Protein AF-A0AA43I1N3-F1 (afdb_monomer_lite)

Structure (mmCIF, N/CA/C/O backbone):
data_AF-A0AA43I1N3-F1
#
_entry.id   AF-A0AA43I1N3-F1
#
loop_
_atom_site.group_PDB
_atom_site.id
_atom_site.type_symbol
_atom_site.label_atom_id
_atom_site.label_alt_id
_atom_site.label_comp_id
_atom_site.label_asym_id
_atom_site.label_entity_id
_atom_site.label_seq_id
_atom_site.pdbx_PDB_ins_code
_atom_site.Cartn_x
_atom_site.Cartn_y
_atom_site.Cartn_z
_atom_site.occupancy
_atom_site.B_iso_or_equiv
_atom_site.auth_seq_id
_atom_site.auth_comp_id
_atom_site.auth_asym_id
_atom_site.auth_atom_id
_atom_site.pdbx_PDB_model_num
ATOM 1 N N . MET A 1 1 ? -8.294 -2.917 32.217 1.00 47.66 1 MET A N 1
ATOM 2 C CA . MET A 1 1 ? -8.653 -4.260 31.699 1.00 47.66 1 MET A CA 1
ATOM 3 C C . MET A 1 1 ? -8.545 -4.221 30.179 1.00 47.66 1 MET A C 1
ATOM 5 O O . MET A 1 1 ? -9.054 -3.272 29.603 1.00 47.66 1 MET A O 1
ATOM 9 N N . ILE A 1 2 ? -7.866 -5.175 29.531 1.00 51.28 2 ILE A N 1
ATOM 10 C CA . ILE A 1 2 ? -7.766 -5.239 28.058 1.00 51.28 2 ILE A CA 1
ATOM 11 C C . ILE A 1 2 ? -8.761 -6.298 27.565 1.00 51.28 2 ILE A C 1
ATOM 13 O O . ILE A 1 2 ? -8.648 -7.464 27.936 1.00 51.28 2 ILE A O 1
ATOM 17 N N . MET A 1 3 ? -9.749 -5.887 26.768 1.00 63.41 3 MET A N 1
ATOM 18 C CA . MET A 1 3 ? -10.804 -6.762 26.242 1.00 63.41 3 MET A CA 1
ATOM 19 C C . MET A 1 3 ? -10.289 -7.665 25.117 1.00 63.41 3 MET A C 1
ATOM 21 O O . MET A 1 3 ? -9.447 -7.287 24.301 1.00 63.41 3 MET A O 1
ATOM 25 N N . THR A 1 4 ? -10.816 -8.886 25.052 1.00 68.44 4 THR A N 1
ATOM 26 C CA . THR A 1 4 ? -10.402 -9.873 24.049 1.00 68.44 4 THR A CA 1
ATOM 27 C C . THR A 1 4 ? -11.087 -9.633 22.698 1.00 68.44 4 THR A C 1
ATOM 29 O O . THR A 1 4 ? -12.222 -9.162 22.618 1.00 68.44 4 THR A O 1
ATOM 32 N N . LYS A 1 5 ? -10.441 -10.037 21.594 1.00 63.94 5 LYS A N 1
ATOM 33 C CA . LYS A 1 5 ? -10.995 -9.918 20.225 1.00 63.94 5 LYS A CA 1
ATOM 34 C C . LYS A 1 5 ? -12.370 -10.580 20.054 1.00 63.94 5 LYS A C 1
ATOM 36 O O . LYS A 1 5 ? -13.138 -10.177 19.184 1.00 63.94 5 LYS A O 1
ATOM 41 N N . LYS A 1 6 ? -12.671 -11.610 20.855 1.00 66.56 6 LYS A N 1
ATOM 42 C CA . LYS A 1 6 ? -13.965 -12.307 20.852 1.00 66.56 6 LYS A CA 1
ATOM 43 C C . LYS A 1 6 ? -15.070 -11.421 21.431 1.00 66.56 6 LYS A C 1
ATOM 45 O O . LYS A 1 6 ? -16.139 -11.360 20.837 1.00 66.56 6 LYS A O 1
ATOM 50 N N . GLN A 1 7 ? -14.779 -10.696 22.511 1.00 64.12 7 GLN A N 1
ATOM 51 C CA . GLN A 1 7 ? -15.699 -9.725 23.106 1.00 64.12 7 GLN A CA 1
ATOM 52 C C . GLN A 1 7 ? -15.930 -8.543 22.159 1.00 64.12 7 GLN A C 1
ATOM 54 O O . GLN A 1 7 ? -17.066 -8.166 21.937 1.00 64.12 7 GLN A O 1
ATOM 59 N N . MET A 1 8 ? -14.905 -8.039 21.467 1.00 64.56 8 MET A N 1
ATOM 60 C CA . MET A 1 8 ? -15.114 -6.969 20.473 1.00 6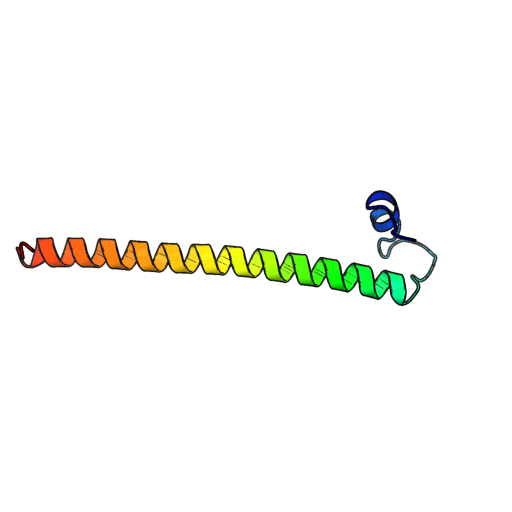4.56 8 MET A CA 1
ATOM 61 C C . MET A 1 8 ? -16.071 -7.358 19.330 1.00 64.56 8 MET A C 1
ATOM 63 O O . MET A 1 8 ? -16.793 -6.513 18.812 1.00 64.56 8 MET A O 1
ATOM 67 N N . LYS A 1 9 ? -16.117 -8.639 18.935 1.00 60.94 9 LYS A N 1
ATOM 68 C CA . LYS A 1 9 ? -17.004 -9.118 17.860 1.00 60.94 9 LYS A CA 1
ATOM 69 C C . LYS A 1 9 ? -18.471 -9.262 18.274 1.00 60.94 9 LYS A C 1
ATOM 71 O O . LYS A 1 9 ? -19.316 -9.264 17.380 1.00 60.94 9 LYS A O 1
ATOM 76 N N . SER A 1 10 ? -18.780 -9.404 19.566 1.00 59.62 10 SER A N 1
ATOM 77 C CA . SER A 1 10 ? -20.170 -9.461 20.043 1.00 59.62 10 SER 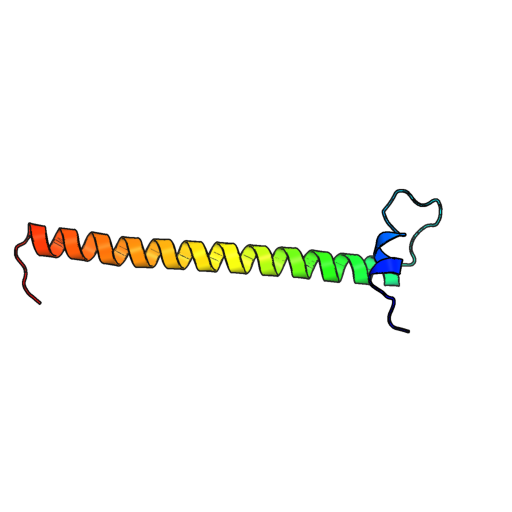A CA 1
ATOM 78 C C . SER A 1 10 ? -20.851 -8.091 20.055 1.00 59.62 10 SER A C 1
ATOM 80 O O . SER A 1 10 ? -22.070 -8.035 19.965 1.00 59.62 10 SER A O 1
ATOM 82 N N . TYR A 1 11 ? -20.082 -6.997 20.065 1.00 58.47 11 TYR A N 1
ATOM 83 C CA . TYR A 1 11 ? -20.583 -5.615 20.073 1.00 58.47 11 TYR A CA 1
ATOM 84 C C . TYR A 1 11 ? -20.643 -4.996 18.668 1.00 58.47 11 TYR A C 1
ATOM 86 O O . TYR A 1 11 ? -20.246 -3.852 18.449 1.00 58.47 11 TYR A O 1
ATOM 94 N N . ARG A 1 12 ? -21.103 -5.759 17.669 1.00 61.25 12 ARG A N 1
ATOM 95 C CA . ARG A 1 12 ? -21.517 -5.157 16.388 1.00 61.25 12 ARG A CA 1
ATOM 96 C C . ARG A 1 12 ? -22.795 -4.348 16.647 1.00 61.25 12 ARG A C 1
ATOM 98 O O . ARG A 1 12 ? -23.549 -4.710 17.544 1.00 61.25 12 ARG A O 1
ATOM 105 N N . LEU A 1 13 ? -23.040 -3.301 15.850 1.00 55.34 13 LEU A N 1
ATOM 106 C CA . LEU A 1 13 ? -24.188 -2.357 15.879 1.00 55.34 13 LEU A CA 1
ATOM 107 C C . LEU A 1 13 ? -25.593 -3.007 15.715 1.00 55.34 13 LEU A C 1
ATOM 109 O O . LEU A 1 13 ? -26.526 -2.396 15.212 1.00 55.34 13 LEU A O 1
ATOM 113 N N . THR A 1 14 ? -25.730 -4.276 16.086 1.00 58.31 14 THR A N 1
ATOM 114 C CA . THR A 1 14 ? -26.930 -5.113 16.094 1.00 58.31 14 THR A CA 1
ATOM 115 C C . THR A 1 14 ? -27.308 -5.565 17.515 1.00 58.31 14 THR A C 1
ATOM 117 O O . THR A 1 14 ? -28.235 -6.353 17.665 1.00 58.31 14 THR A O 1
ATOM 120 N N . GLY A 1 15 ? -26.566 -5.144 18.550 1.00 55.44 15 GLY A N 1
ATOM 121 C CA . GLY A 1 15 ? -26.846 -5.438 19.961 1.00 55.44 15 GLY A CA 1
ATOM 122 C C . GLY A 1 15 ? -27.638 -4.315 20.637 1.00 55.44 15 GLY A C 1
ATOM 123 O O . GLY A 1 15 ? -27.365 -3.147 20.398 1.00 55.44 15 GLY A O 1
ATOM 124 N N . MET A 1 16 ? -28.608 -4.680 21.479 1.00 59.41 16 MET A N 1
ATOM 125 C CA . MET A 1 16 ? -29.576 -3.789 22.150 1.00 59.41 16 MET A CA 1
ATOM 126 C C . MET A 1 16 ? -28.981 -2.911 23.279 1.00 59.41 16 MET A C 1
ATOM 128 O O . MET A 1 16 ? -29.733 -2.229 23.967 1.00 59.41 16 MET A O 1
ATOM 132 N N . GLU A 1 17 ? -27.660 -2.927 23.485 1.00 62.47 17 GLU A N 1
ATOM 133 C CA . GLU A 1 17 ? -26.943 -2.110 24.477 1.00 62.47 17 GLU A CA 1
ATOM 134 C C . GLU A 1 17 ? -26.003 -1.133 23.765 1.00 62.47 17 GLU A C 1
ATOM 136 O O . GLU A 1 17 ? -25.189 -1.534 22.928 1.00 62.47 17 GLU A O 1
ATOM 141 N N . GLU A 1 18 ? -26.119 0.152 24.103 1.00 60.31 18 GLU A N 1
ATOM 142 C CA . GLU A 1 18 ? -25.293 1.209 23.527 1.00 60.31 18 GLU A CA 1
ATOM 143 C C . GLU A 1 18 ? -23.844 1.084 24.043 1.00 60.31 18 GLU A C 1
ATOM 145 O O . GLU A 1 18 ? -23.621 0.989 25.255 1.00 60.31 18 GLU A O 1
ATOM 150 N N . PRO A 1 19 ? -22.838 1.018 23.151 1.00 66.88 19 PRO A N 1
ATOM 151 C CA . PRO A 1 19 ? -21.449 0.884 23.564 1.00 66.88 19 PRO A CA 1
ATOM 152 C C . PRO A 1 19 ? -20.995 2.141 24.309 1.00 66.88 19 PRO A C 1
ATOM 154 O O . PRO A 1 19 ? -21.217 3.254 23.844 1.00 66.88 19 PRO A O 1
ATOM 157 N N . THR A 1 20 ? -20.297 1.965 25.432 1.00 76.62 20 THR A N 1
ATOM 158 C CA . THR A 1 20 ? -19.634 3.082 26.119 1.00 76.62 20 THR A CA 1
ATOM 159 C C . THR A 1 20 ? -18.621 3.773 25.196 1.00 76.62 20 THR A C 1
ATOM 161 O O . THR A 1 20 ? -18.014 3.135 24.328 1.00 76.62 20 THR A O 1
ATOM 164 N N . ASP A 1 21 ? -18.388 5.068 25.414 1.00 79.69 21 ASP A N 1
ATOM 165 C CA . ASP A 1 21 ? -17.472 5.889 24.604 1.00 79.69 21 ASP A CA 1
ATOM 166 C C . ASP A 1 21 ? -16.065 5.280 24.474 1.00 79.69 21 ASP A C 1
ATOM 168 O O . ASP A 1 21 ? -15.427 5.364 23.423 1.00 79.69 21 ASP A O 1
ATOM 172 N N . GLU A 1 22 ? -15.591 4.590 25.512 1.00 78.75 22 GLU A N 1
ATOM 173 C CA . GLU A 1 22 ? -14.309 3.878 25.514 1.00 78.75 22 GLU A CA 1
ATOM 174 C C . GLU A 1 22 ? -14.275 2.725 24.496 1.00 78.75 22 GLU A C 1
ATOM 176 O O . GLU A 1 22 ? -13.272 2.524 23.805 1.00 78.75 22 GLU A O 1
ATOM 181 N N . HIS A 1 23 ? -15.376 1.981 24.356 1.00 73.75 23 HIS A N 1
ATOM 182 C CA . HIS A 1 23 ? -15.495 0.902 23.375 1.00 73.75 23 HIS A CA 1
ATOM 183 C C . HIS A 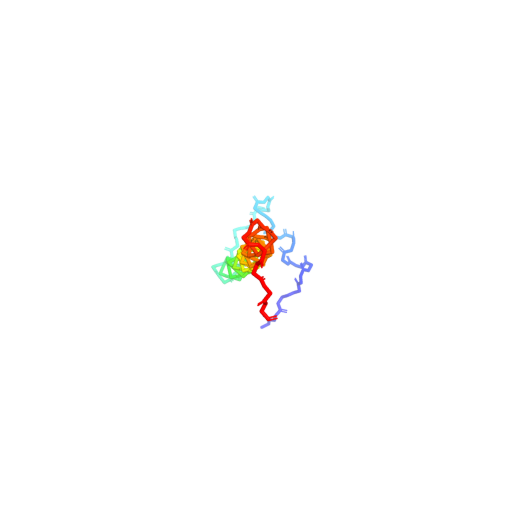1 23 ? -15.570 1.447 21.948 1.00 73.75 23 HIS A C 1
ATOM 185 O O . HIS A 1 23 ? -14.942 0.893 21.038 1.00 73.75 23 HIS A O 1
ATOM 191 N N . LEU A 1 24 ? -16.288 2.556 21.751 1.00 80.12 24 LEU A N 1
ATOM 192 C CA . LEU A 1 24 ? -16.346 3.231 20.459 1.00 80.12 24 LEU A CA 1
ATOM 193 C C . LEU A 1 24 ? -14.963 3.762 20.056 1.00 80.12 24 LEU A C 1
ATOM 195 O O . LEU A 1 24 ? -14.528 3.552 18.922 1.00 80.12 24 LEU A O 1
ATOM 199 N N . ALA A 1 25 ? -14.226 4.364 20.993 1.00 85.50 25 ALA A N 1
ATOM 200 C CA . ALA A 1 25 ? -12.869 4.853 20.765 1.00 85.50 25 ALA A CA 1
ATOM 201 C C . ALA A 1 25 ? -11.894 3.726 20.376 1.00 85.50 25 ALA A C 1
ATOM 203 O O . ALA A 1 25 ? -11.085 3.893 19.456 1.00 85.50 25 ALA A O 1
ATOM 204 N N . GLN A 1 26 ? -11.991 2.554 21.015 1.00 83.19 26 GLN A N 1
ATOM 205 C CA . GLN A 1 26 ? -11.174 1.386 20.664 1.00 83.19 26 GLN A CA 1
ATOM 206 C C . GLN A 1 26 ? -11.498 0.860 19.261 1.00 83.19 26 GLN A C 1
ATOM 208 O O . GLN A 1 26 ? -10.585 0.607 18.471 1.00 83.19 26 GLN A O 1
ATOM 213 N N . LEU A 1 27 ? -12.785 0.756 18.914 1.00 84.19 27 LEU A N 1
ATOM 214 C CA . LEU A 1 27 ? -13.218 0.341 17.580 1.00 84.19 27 LEU A CA 1
ATOM 215 C C . LEU A 1 27 ? -12.706 1.309 16.503 1.00 84.19 27 LEU A C 1
ATOM 217 O O . LEU A 1 27 ? -12.123 0.873 15.509 1.00 84.19 27 LEU A O 1
ATOM 221 N N . MET A 1 28 ? -12.889 2.616 16.708 1.00 87.88 28 MET A N 1
ATOM 222 C CA . MET A 1 28 ? -12.432 3.647 15.772 1.00 87.88 28 MET A CA 1
ATOM 223 C C . MET A 1 28 ? -10.915 3.616 15.590 1.00 87.88 28 MET A C 1
ATOM 225 O O . MET A 1 28 ? -10.427 3.726 14.465 1.00 87.88 28 MET A O 1
ATOM 229 N N . THR A 1 29 ? -10.165 3.388 16.670 1.00 89.50 29 THR A N 1
ATOM 230 C CA . THR A 1 29 ? -8.704 3.245 16.616 1.00 89.50 29 THR A CA 1
ATOM 231 C C . THR A 1 29 ? -8.284 2.062 15.742 1.00 89.50 29 THR A C 1
ATOM 233 O O . THR A 1 29 ? -7.420 2.204 14.871 1.00 89.50 29 THR A O 1
ATOM 236 N N . GLU A 1 30 ? -8.914 0.899 15.915 1.00 86.25 30 GLU A N 1
ATOM 237 C CA . GLU A 1 30 ? -8.611 -0.287 15.108 1.00 86.25 30 GLU A CA 1
ATOM 238 C C . GLU A 1 30 ? -9.010 -0.099 13.637 1.00 86.25 30 GLU A C 1
ATOM 240 O O . GLU A 1 30 ? -8.242 -0.448 12.737 1.00 86.25 30 GLU A O 1
ATOM 245 N N . VAL A 1 31 ? -10.161 0.523 13.364 1.00 88.25 31 VAL A N 1
ATOM 246 C CA . VAL A 1 31 ? -10.597 0.852 11.996 1.00 88.25 31 VAL A CA 1
ATOM 247 C C . VAL A 1 31 ? -9.612 1.808 11.320 1.00 88.25 31 VAL A C 1
ATOM 249 O O . VAL A 1 31 ? -9.186 1.551 10.190 1.00 88.25 31 VAL A O 1
ATOM 252 N N . ALA A 1 32 ? -9.184 2.866 12.013 1.00 90.44 32 ALA A N 1
ATOM 253 C CA . ALA A 1 32 ? -8.195 3.812 11.501 1.00 90.44 32 ALA A CA 1
ATOM 254 C C . ALA A 1 32 ? -6.858 3.121 11.193 1.00 90.44 32 ALA A C 1
ATOM 256 O O . ALA A 1 32 ? -6.244 3.367 10.151 1.00 90.44 32 ALA A O 1
ATOM 257 N N . LYS A 1 33 ? -6.426 2.196 12.057 1.00 92.00 33 LYS A N 1
ATOM 258 C CA . LYS A 1 33 ? -5.211 1.401 11.851 1.00 92.00 33 LYS A CA 1
ATOM 259 C C . LYS A 1 33 ? -5.318 0.492 10.626 1.00 92.00 33 LYS A C 1
ATOM 261 O O . LYS A 1 33 ? -4.385 0.436 9.826 1.00 92.00 33 LYS A O 1
ATOM 266 N N . VAL A 1 34 ? -6.454 -0.180 10.437 1.00 90.38 34 VAL A N 1
ATOM 267 C CA . VAL A 1 34 ? -6.709 -1.015 9.251 1.00 90.38 34 VAL A CA 1
ATOM 268 C C . VAL A 1 34 ? -6.698 -0.171 7.976 1.00 90.38 34 VAL A C 1
ATOM 270 O O . VAL A 1 34 ? -6.034 -0.545 7.006 1.00 90.38 34 VAL A O 1
ATOM 273 N N . ALA A 1 35 ? -7.374 0.981 7.978 1.00 89.88 35 ALA A N 1
ATOM 274 C CA . ALA A 1 35 ? -7.397 1.895 6.839 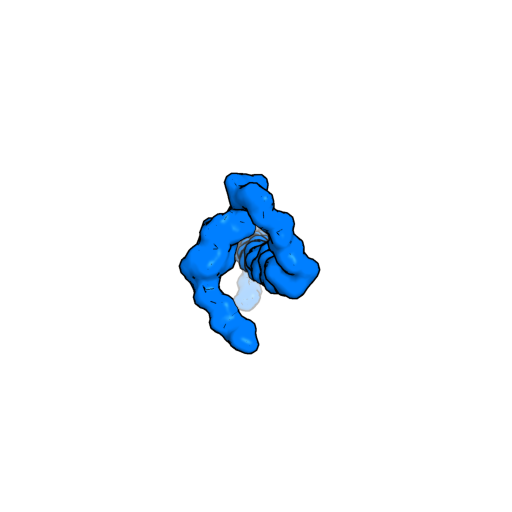1.00 89.88 35 ALA A CA 1
ATOM 275 C C . ALA A 1 35 ? -5.988 2.400 6.490 1.00 89.88 35 ALA A C 1
ATOM 277 O O . ALA A 1 35 ? -5.580 2.337 5.328 1.00 89.88 35 ALA A O 1
ATOM 278 N N . LYS A 1 36 ? -5.208 2.815 7.498 1.00 92.38 36 LYS A N 1
ATOM 279 C CA . LYS A 1 36 ? -3.817 3.255 7.326 1.00 92.38 36 LYS A CA 1
ATOM 280 C C . LYS A 1 36 ? -2.945 2.160 6.715 1.00 92.38 36 LYS A C 1
ATOM 282 O O . LYS A 1 36 ? -2.256 2.421 5.732 1.00 92.38 36 LYS A O 1
ATOM 287 N N . ASN A 1 37 ? -3.010 0.940 7.246 1.00 92.50 37 ASN A N 1
ATOM 288 C CA . ASN A 1 37 ? -2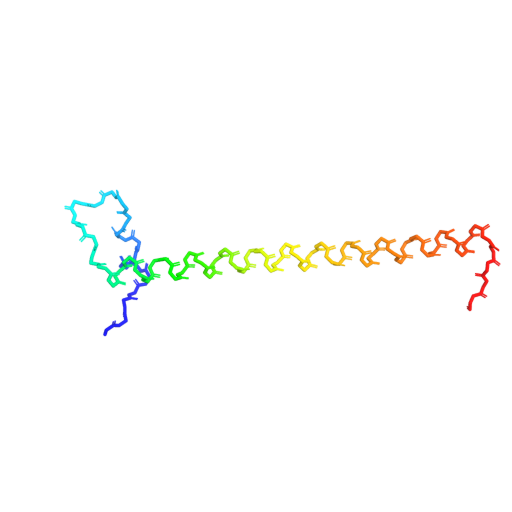.219 -0.185 6.743 1.00 92.50 37 ASN A CA 1
ATOM 289 C C . ASN A 1 37 ? -2.586 -0.533 5.295 1.00 92.50 37 ASN A C 1
ATOM 291 O O . ASN A 1 37 ? -1.703 -0.733 4.463 1.00 92.50 37 ASN A O 1
ATOM 295 N N . LYS A 1 38 ? -3.886 -0.566 4.971 1.00 90.75 38 LYS A N 1
ATOM 296 C CA . LYS A 1 38 ? -4.348 -0.812 3.599 1.00 90.75 38 LYS A CA 1
ATOM 297 C C . LYS A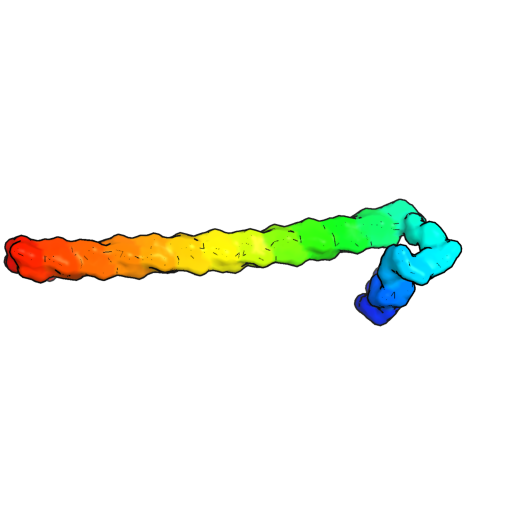 1 38 ? -3.826 0.261 2.647 1.00 90.75 38 LYS A C 1
ATOM 299 O O . LYS A 1 38 ? -3.339 -0.073 1.571 1.00 90.75 38 LYS A O 1
ATOM 304 N N . ASN A 1 39 ? -3.878 1.525 3.061 1.00 88.94 39 ASN A N 1
ATOM 305 C CA . ASN A 1 39 ? -3.391 2.628 2.247 1.00 88.94 39 ASN A CA 1
ATOM 306 C C . ASN A 1 39 ? -1.874 2.528 2.012 1.00 88.94 39 ASN A C 1
ATOM 308 O O . ASN A 1 39 ? -1.413 2.588 0.876 1.00 88.94 39 ASN A O 1
ATOM 312 N N . GLN A 1 40 ? -1.092 2.259 3.062 1.00 92.62 40 GLN A N 1
ATOM 313 C CA . GLN A 1 40 ? 0.358 2.061 2.952 1.00 92.62 40 GLN A CA 1
ATOM 314 C C . GLN A 1 40 ? 0.734 0.927 1.989 1.00 92.62 40 GLN A C 1
ATOM 316 O O . GLN A 1 40 ? 1.670 1.077 1.206 1.00 92.62 40 GLN A O 1
ATOM 321 N N . LEU A 1 41 ? 0.003 -0.192 2.011 1.00 92.00 41 LEU A N 1
ATOM 322 C CA . LEU A 1 41 ? 0.237 -1.307 1.090 1.00 92.00 41 LEU A CA 1
ATOM 323 C C . LEU A 1 41 ? -0.046 -0.926 -0.368 1.00 92.00 41 LEU A C 1
ATOM 325 O O . LEU A 1 41 ? 0.752 -1.254 -1.245 1.00 92.00 41 LEU A O 1
ATOM 329 N N . VAL A 1 42 ? -1.148 -0.215 -0.623 1.00 92.38 42 VAL A N 1
ATOM 330 C CA . VAL A 1 42 ? -1.492 0.266 -1.971 1.00 92.38 42 VAL A CA 1
ATOM 331 C C . VAL A 1 42 ? -0.435 1.245 -2.476 1.00 92.38 42 VAL A C 1
ATOM 333 O O . VAL A 1 42 ? 0.056 1.082 -3.589 1.00 92.38 42 VAL A O 1
ATOM 336 N N . HIS A 1 43 ? -0.020 2.203 -1.645 1.00 92.25 43 HIS A N 1
ATOM 337 C CA . HIS A 1 43 ? 1.034 3.151 -2.002 1.00 92.25 43 HIS A CA 1
ATOM 338 C C . HIS A 1 43 ? 2.371 2.462 -2.283 1.00 92.25 43 HIS A C 1
ATOM 340 O O . HIS A 1 43 ? 3.043 2.813 -3.250 1.00 92.25 43 HIS A O 1
ATOM 346 N N . LYS A 1 44 ? 2.747 1.458 -1.481 1.00 94.94 44 LYS A N 1
ATOM 347 C CA . LYS A 1 44 ? 3.970 0.683 -1.716 1.00 94.94 44 LYS A CA 1
ATOM 348 C C . LYS A 1 44 ? 3.927 -0.034 -3.065 1.00 94.94 44 LYS A C 1
ATOM 350 O O . LYS A 1 44 ? 4.912 0.004 -3.793 1.00 94.94 44 LYS A O 1
ATOM 355 N N . LYS A 1 45 ? 2.793 -0.661 -3.397 1.00 94.94 45 LYS A N 1
ATOM 356 C CA . LYS A 1 45 ? 2.612 -1.336 -4.686 1.00 94.94 45 LYS A CA 1
ATOM 357 C C . LYS A 1 45 ? 2.690 -0.347 -5.849 1.00 94.94 45 LYS A C 1
ATOM 359 O O . LYS A 1 45 ? 3.476 -0.562 -6.757 1.00 94.94 45 LYS A O 1
ATOM 364 N N . LEU A 1 46 ? 1.965 0.769 -5.767 1.00 94.69 46 LEU A N 1
ATOM 365 C CA . LEU A 1 46 ? 2.001 1.818 -6.789 1.00 94.69 46 LEU A CA 1
ATOM 366 C C . LEU A 1 46 ? 3.427 2.330 -7.035 1.00 94.69 46 LEU A C 1
ATOM 368 O O . LEU A 1 46 ? 3.834 2.509 -8.177 1.00 94.69 46 LEU A O 1
ATOM 372 N N . PHE A 1 47 ? 4.194 2.562 -5.970 1.00 96.44 47 PHE A N 1
ATOM 373 C CA . PHE A 1 47 ? 5.566 3.041 -6.103 1.00 96.44 47 PHE A CA 1
ATOM 374 C C . PHE A 1 47 ? 6.491 2.001 -6.746 1.00 96.44 47 PHE A C 1
ATOM 376 O O . PHE A 1 47 ? 7.374 2.374 -7.516 1.00 96.44 47 PHE A O 1
ATOM 383 N N . GLN A 1 48 ? 6.275 0.712 -6.467 1.00 96.69 48 GLN A N 1
ATOM 384 C CA . GLN A 1 48 ? 6.986 -0.370 -7.149 1.00 96.69 48 GLN A CA 1
ATOM 385 C C . GLN A 1 48 ? 6.634 -0.410 -8.639 1.00 96.69 48 GLN A C 1
ATOM 387 O O . GLN A 1 48 ? 7.538 -0.410 -9.466 1.00 96.69 48 GLN A O 1
ATOM 392 N N . ASP A 1 49 ? 5.345 -0.340 -8.980 1.00 96.19 49 ASP A N 1
ATOM 393 C CA . ASP A 1 49 ? 4.880 -0.359 -10.371 1.00 96.19 49 ASP A CA 1
ATOM 394 C C . ASP A 1 49 ? 5.477 0.816 -11.176 1.00 96.19 49 ASP A C 1
ATOM 396 O O . ASP A 1 49 ? 5.882 0.653 -12.327 1.00 96.19 49 ASP A O 1
ATOM 400 N N . ILE A 1 50 ? 5.597 2.000 -10.558 1.00 96.44 50 ILE A N 1
ATOM 401 C CA . ILE A 1 50 ? 6.259 3.167 -11.164 1.00 96.44 50 ILE A CA 1
ATOM 402 C C . ILE A 1 50 ? 7.749 2.897 -11.404 1.00 96.44 50 ILE A C 1
ATOM 404 O O . ILE A 1 50 ? 8.255 3.206 -12.482 1.00 96.44 50 ILE A O 1
ATOM 408 N N . GLN A 1 51 ? 8.466 2.344 -10.421 1.00 96.62 51 GLN A N 1
ATOM 409 C CA . GLN A 1 51 ? 9.887 2.023 -10.584 1.00 96.62 51 GLN A CA 1
ATOM 410 C C . GLN A 1 51 ? 10.108 1.004 -11.700 1.00 96.62 51 GLN A C 1
ATOM 412 O O . GLN A 1 51 ? 10.979 1.205 -12.548 1.00 96.62 51 GLN A O 1
ATOM 417 N N . ASP A 1 52 ? 9.291 -0.044 -11.734 1.00 96.12 52 ASP A N 1
ATOM 418 C CA . ASP A 1 52 ? 9.371 -1.084 -12.751 1.00 96.12 52 ASP A CA 1
ATOM 419 C C . ASP A 1 52 ? 9.118 -0.484 -14.140 1.00 96.12 52 ASP A C 1
ATOM 421 O O . ASP A 1 52 ? 9.896 -0.720 -15.066 1.00 96.12 52 ASP A O 1
ATOM 425 N N . ALA A 1 53 ? 8.109 0.383 -14.278 1.00 96.00 53 ALA A N 1
ATOM 426 C CA . ALA A 1 53 ? 7.843 1.096 -15.523 1.00 96.00 53 ALA A CA 1
ATOM 427 C C . ALA A 1 53 ? 9.037 1.959 -15.965 1.00 96.00 53 ALA A C 1
ATOM 429 O O . ALA A 1 53 ? 9.418 1.924 -17.134 1.00 96.00 53 ALA A O 1
ATOM 430 N N . VAL A 1 54 ? 9.675 2.696 -15.049 1.00 95.62 54 VAL A N 1
ATOM 431 C CA . VAL A 1 54 ? 10.867 3.507 -15.361 1.00 95.62 54 VAL A CA 1
ATOM 432 C C . VAL A 1 54 ? 12.013 2.636 -15.876 1.00 95.62 54 VAL A C 1
ATOM 434 O O . VAL A 1 54 ? 12.656 2.999 -16.862 1.00 95.62 54 VAL A O 1
ATOM 437 N N . VAL A 1 55 ? 12.259 1.479 -15.252 1.00 94.56 55 VAL A N 1
ATOM 438 C CA . VAL A 1 55 ? 13.294 0.538 -15.706 1.00 94.56 55 VAL A CA 1
ATOM 439 C C . VAL A 1 55 ? 12.975 0.023 -17.107 1.00 94.56 55 VAL A C 1
ATOM 441 O O . VAL A 1 55 ? 13.847 0.068 -17.972 1.00 94.56 55 VAL A O 1
ATOM 444 N N . GLN A 1 56 ? 11.733 -0.400 -17.358 1.00 93.38 56 GLN A N 1
ATOM 445 C CA . GLN A 1 56 ? 11.304 -0.884 -18.674 1.00 93.38 56 GLN A CA 1
ATOM 446 C C . GLN A 1 56 ? 11.461 0.195 -19.751 1.00 93.38 56 GLN A C 1
ATOM 448 O O . GLN A 1 56 ? 12.074 -0.041 -20.790 1.00 93.38 56 GLN A O 1
ATOM 453 N N . HIS A 1 57 ? 10.987 1.413 -19.481 1.00 93.06 57 HIS A N 1
ATOM 454 C CA . HIS A 1 57 ? 11.129 2.538 -20.404 1.00 93.06 57 HIS A CA 1
ATOM 455 C C . HIS A 1 57 ? 12.593 2.880 -20.684 1.00 93.06 57 HIS A C 1
ATOM 457 O O . HIS A 1 57 ? 12.939 3.180 -21.827 1.00 93.06 57 HIS A O 1
ATOM 463 N N . LYS A 1 58 ? 13.461 2.805 -19.668 1.00 91.56 58 LYS A N 1
ATOM 464 C CA . LYS A 1 58 ? 14.900 3.001 -19.848 1.00 91.56 58 LYS A CA 1
ATOM 465 C C . LYS A 1 58 ? 15.486 1.944 -20.784 1.00 91.56 58 LYS A C 1
ATOM 467 O O . LYS A 1 58 ? 16.214 2.323 -21.692 1.00 91.56 58 LYS A O 1
ATOM 472 N N . GLN A 1 59 ? 15.161 0.662 -20.605 1.00 89.56 59 GLN A N 1
ATOM 473 C CA . GLN A 1 59 ? 15.670 -0.406 -21.478 1.00 89.56 59 GLN A CA 1
ATOM 474 C C . GLN A 1 59 ? 15.225 -0.211 -22.929 1.00 89.56 59 GLN A C 1
ATOM 476 O O . GLN A 1 59 ? 16.067 -0.163 -23.820 1.00 89.56 59 GLN A O 1
ATOM 481 N N . VAL A 1 60 ? 13.931 0.044 -23.152 1.00 91.19 60 VAL A N 1
ATOM 482 C CA . VAL A 1 60 ? 13.391 0.335 -24.492 1.00 91.19 60 VAL A CA 1
ATOM 483 C C . VAL A 1 60 ? 14.101 1.528 -25.136 1.00 91.19 60 VAL A C 1
ATOM 485 O O . VAL A 1 60 ? 14.368 1.533 -26.337 1.00 91.19 60 VAL A O 1
ATOM 488 N N . TRP A 1 61 ? 14.416 2.562 -24.353 1.00 91.12 61 TRP A N 1
ATOM 489 C CA . TRP A 1 61 ? 15.144 3.722 -24.854 1.00 91.12 61 TRP A CA 1
ATOM 490 C C . TRP A 1 61 ? 16.591 3.371 -25.233 1.00 91.12 61 TRP A C 1
ATOM 492 O O . TRP A 1 61 ? 17.038 3.741 -26.316 1.00 91.12 61 TRP A O 1
ATOM 502 N N . LEU A 1 62 ? 17.306 2.614 -24.399 1.00 90.56 62 LEU A N 1
ATOM 503 C CA . LEU A 1 62 ? 18.674 2.173 -24.697 1.00 90.56 62 LEU A CA 1
ATOM 504 C C . LEU A 1 62 ? 18.739 1.305 -25.955 1.00 90.56 62 LEU A C 1
ATOM 506 O O . LEU A 1 62 ? 19.592 1.546 -26.808 1.00 90.56 62 LEU A O 1
ATOM 510 N N . GLU A 1 63 ? 17.801 0.368 -26.106 1.00 90.31 63 GLU A N 1
ATOM 511 C CA . GLU A 1 63 ? 17.661 -0.463 -27.305 1.00 90.31 63 GLU A CA 1
ATOM 512 C C . GLU A 1 63 ? 17.386 0.393 -28.547 1.00 90.31 63 GLU A C 1
ATOM 514 O O . GLU A 1 63 ? 18.063 0.257 -29.564 1.00 90.31 63 GLU A O 1
ATOM 519 N N . LYS A 1 64 ? 16.433 1.331 -28.459 1.00 90.62 64 LYS A N 1
ATOM 520 C CA . LYS A 1 64 ? 16.038 2.184 -29.589 1.00 90.62 64 LYS A CA 1
ATOM 521 C C . LYS A 1 64 ? 17.178 3.059 -30.107 1.00 90.62 64 LYS A C 1
ATOM 523 O O . LYS A 1 64 ? 17.257 3.300 -31.310 1.00 90.62 64 LYS A O 1
ATOM 528 N N . TYR A 1 65 ? 18.019 3.569 -29.213 1.00 90.56 65 TYR A N 1
ATOM 529 C CA . TYR A 1 65 ? 19.120 4.464 -29.572 1.00 90.56 65 TYR A CA 1
ATOM 530 C C . TYR A 1 65 ? 20.478 3.752 -29.641 1.00 90.56 65 TYR A C 1
ATOM 532 O O . TYR A 1 65 ? 21.490 4.410 -29.874 1.00 90.56 65 TYR A O 1
ATOM 540 N N . ASN A 1 66 ? 20.502 2.424 -29.477 1.00 84.25 66 ASN A N 1
ATOM 541 C CA . ASN A 1 66 ? 21.704 1.590 -29.468 1.00 84.25 66 ASN A CA 1
ATOM 542 C C . ASN A 1 66 ? 22.796 2.132 -28.520 1.00 84.25 66 ASN A C 1
ATOM 544 O O . ASN A 1 66 ? 23.988 2.121 -28.836 1.00 84.25 66 ASN A O 1
ATOM 548 N N . ILE A 1 67 ? 22.365 2.661 -27.369 1.00 76.12 67 ILE A N 1
ATOM 549 C CA . ILE A 1 67 ? 23.234 3.264 -26.356 1.00 76.12 67 ILE A CA 1
ATOM 550 C C . ILE A 1 67 ? 23.663 2.155 -25.399 1.00 76.12 67 ILE A C 1
ATOM 552 O O . ILE A 1 67 ? 22.853 1.647 -24.626 1.00 76.12 67 ILE A O 1
ATOM 556 N N . SER A 1 68 ? 24.946 1.801 -25.437 1.00 72.25 68 SER A N 1
ATOM 557 C CA . SER A 1 68 ? 25.562 0.938 -24.428 1.00 72.25 68 SER A CA 1
ATOM 558 C C . SER A 1 68 ? 26.042 1.811 -23.267 1.00 72.25 68 SER A C 1
ATOM 560 O O . SER A 1 68 ? 26.798 2.756 -23.495 1.00 72.25 68 SER A O 1
ATOM 562 N N . ILE A 1 69 ? 25.582 1.518 -22.047 1.00 63.91 69 ILE A N 1
ATOM 563 C CA . ILE A 1 69 ? 26.084 2.121 -20.797 1.00 63.91 69 ILE A CA 1
ATOM 564 C C . ILE A 1 69 ? 27.126 1.186 -20.193 1.00 63.91 69 ILE A C 1
ATOM 566 O O . ILE A 1 69 ? 26.859 -0.036 -20.201 1.00 63.91 69 ILE A O 1
#

pLDDT: mean 81.11, std 14.37, range [47.66, 96.69]

Foldseek 3Di:
DDDDPVVLVVPDPPDPDDDDPVSVVVVVVVVVVVVVVVVVVVVVVVVVVVVVVVVVVVVVVCVVVVPDD

Sequence (69 aa):
MIMTKKQMKSYRLTGMEEPTDEHLAQLMTEVAKVAKNKNQLVHKKLFQDIQDAVVQHKQVWLEKYNISI

Secondary structure (DSSP, 8-state):
-PPPHHHHHH-STTSSSPPPHHHHHHHHHHHHHHHHHHHHHHHHHHHHHHHHHHHHHHHHHHHHHT---

Radius of gyration: 24.01 Å; chains: 1; bounding box: 56×18×61 Å